Protein AF-N8QDZ2-F1 (afdb_monomer_lite)

Sequence (60 aa):
MSSFSKTFLIYGVSKGLGKAIAELLQDSIDTVYGVSRSAPESIDNLKLSDNAKVILIGST

Secondary structure (DSSP, 8-state):
------EEEEE-TTSHHHHHHHHHTTTSSSEEEEEESS--S-HHHHTSSTTEEEEE----

InterPro domains:
  IPR036291 NAD(P)-binding domain superfamily [SSF51735] (5-45)

Organism: NCBI:txid1217715

pLDDT: mean 78.85, std 13.35, range [44.56, 93.0]

Structure (mmCIF, N/CA/C/O backbone):
data_AF-N8QDZ2-F1
#
_entry.id   AF-N8QDZ2-F1
#
loop_
_atom_site.group_PDB
_atom_site.id
_atom_site.type_symbol
_atom_site.label_atom_id
_atom_site.label_alt_id
_atom_site.label_comp_id
_atom_site.label_asym_id
_atom_site.label_entity_id
_atom_site.label_seq_id
_atom_site.pdbx_PDB_ins_code
_atom_site.Cartn_x
_atom_site.Cartn_y
_atom_site.Cartn_z
_atom_site.occupancy
_atom_site.B_iso_or_equiv
_atom_site.auth_seq_id
_atom_site.auth_comp_id
_atom_site.auth_asym_id
_atom_site.auth_atom_id
_atom_site.pdbx_PDB_model_num
ATOM 1 N N . MET A 1 1 ? -10.618 -4.531 24.710 1.00 44.56 1 MET A N 1
ATOM 2 C CA . MET A 1 1 ? -9.634 -3.483 24.366 1.00 44.56 1 MET A CA 1
ATOM 3 C C . MET A 1 1 ? -10.208 -2.629 23.253 1.00 44.56 1 MET A C 1
ATOM 5 O O . MET A 1 1 ? -10.574 -3.190 22.230 1.00 44.56 1 MET A O 1
ATOM 9 N N . SER A 1 2 ? -10.327 -1.312 23.439 1.00 55.00 2 SER A N 1
ATOM 10 C CA . SER A 1 2 ? -10.634 -0.394 22.337 1.00 55.00 2 SER A CA 1
ATOM 11 C C . SER A 1 2 ? -9.390 -0.287 21.455 1.00 55.00 2 SER A C 1
ATOM 13 O O . SER A 1 2 ? -8.445 0.426 21.795 1.00 55.00 2 SER A O 1
ATOM 15 N N . SER A 1 3 ? -9.339 -1.068 20.377 1.00 67.50 3 SER A N 1
ATOM 16 C CA . SER A 1 3 ? -8.284 -0.910 19.380 1.00 67.50 3 SER A CA 1
ATOM 17 C C . SER A 1 3 ? -8.551 0.397 18.643 1.00 67.50 3 SER A C 1
ATOM 19 O O . SER A 1 3 ? -9.519 0.495 17.895 1.00 67.50 3 SER A O 1
ATOM 21 N N . PHE A 1 4 ? -7.756 1.426 18.921 1.00 75.56 4 PHE A N 1
ATOM 22 C CA . PHE A 1 4 ? -7.806 2.674 18.166 1.00 75.56 4 PHE A CA 1
ATOM 23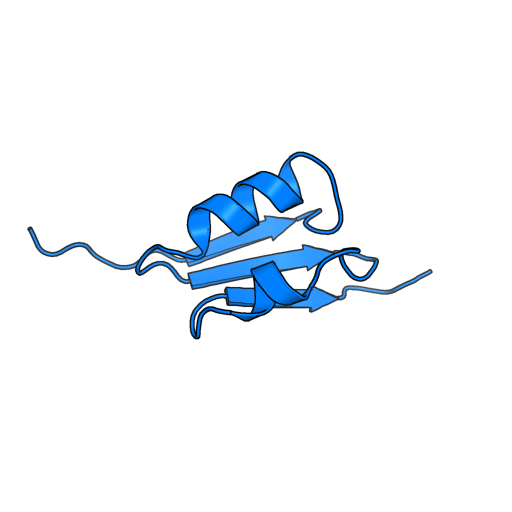 C C . PHE A 1 4 ? -7.176 2.443 16.795 1.00 75.56 4 PHE A C 1
ATOM 25 O O . PHE A 1 4 ? -6.092 1.860 16.721 1.00 75.56 4 PHE A O 1
ATOM 32 N N . SER A 1 5 ? -7.833 2.910 15.734 1.00 84.81 5 SER A N 1
ATOM 33 C CA . SER A 1 5 ? -7.255 2.883 14.395 1.00 84.81 5 SER A CA 1
ATOM 34 C C . SER A 1 5 ? -6.037 3.802 14.326 1.00 84.81 5 SER A C 1
ATOM 36 O O . SER A 1 5 ? -5.989 4.876 14.939 1.00 84.81 5 SER A O 1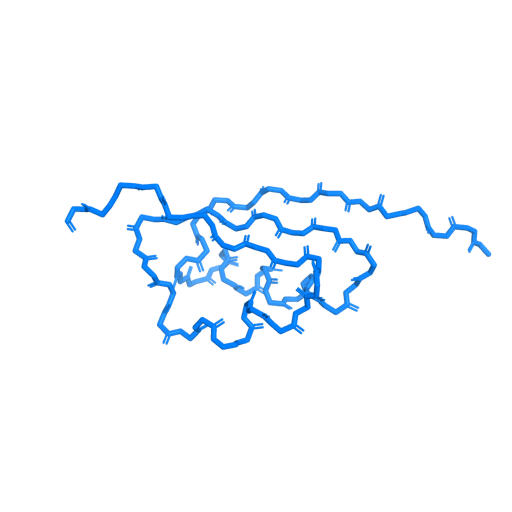
ATOM 38 N N . LYS A 1 6 ? -5.016 3.356 13.604 1.00 88.19 6 LYS A N 1
ATOM 39 C CA . LYS A 1 6 ? -3.829 4.142 13.273 1.00 88.19 6 LYS A CA 1
ATOM 40 C C . LYS A 1 6 ? -3.884 4.559 11.810 1.00 88.19 6 LYS A C 1
ATOM 42 O O . LYS A 1 6 ? -4.660 4.041 11.014 1.00 88.19 6 LYS A O 1
ATOM 47 N N . THR A 1 7 ? -3.037 5.516 11.454 1.00 90.81 7 THR A N 1
ATOM 48 C CA . THR A 1 7 ? -2.852 5.935 10.066 1.00 90.81 7 THR A CA 1
ATOM 49 C C . THR A 1 7 ? -1.377 5.850 9.711 1.00 90.81 7 THR A C 1
ATOM 51 O O . THR A 1 7 ? -0.537 6.415 10.412 1.00 90.81 7 THR A O 1
ATOM 54 N N . PHE A 1 8 ? -1.067 5.157 8.619 1.00 90.62 8 PHE A N 1
ATOM 55 C CA . PHE A 1 8 ? 0.283 4.954 8.109 1.00 90.62 8 PHE A CA 1
ATOM 56 C C . PHE A 1 8 ? 0.465 5.670 6.771 1.00 90.62 8 PHE A C 1
ATOM 58 O O . PHE A 1 8 ? -0.410 5.629 5.908 1.00 90.62 8 PHE A O 1
ATOM 65 N N . LEU A 1 9 ? 1.629 6.293 6.587 1.00 92.62 9 LEU A N 1
ATOM 66 C CA . LEU A 1 9 ? 2.082 6.842 5.312 1.00 92.62 9 LEU A CA 1
ATOM 67 C C . LEU A 1 9 ? 3.369 6.121 4.910 1.00 92.62 9 LEU A C 1
ATOM 69 O O . LEU A 1 9 ? 4.374 6.217 5.614 1.00 92.62 9 LEU A O 1
ATOM 73 N N . ILE A 1 10 ? 3.341 5.394 3.795 1.00 91.44 10 ILE A N 1
ATOM 74 C CA . ILE A 1 10 ? 4.449 4.541 3.353 1.00 9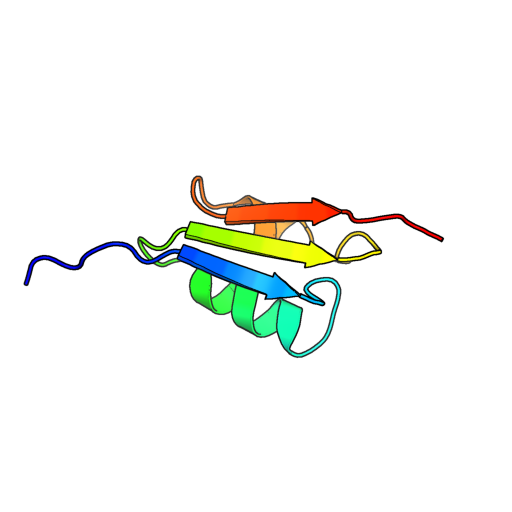1.44 10 ILE A CA 1
ATOM 75 C C . ILE A 1 10 ? 4.952 5.045 2.006 1.00 91.44 10 ILE A C 1
ATOM 77 O O . ILE A 1 10 ? 4.216 5.040 1.026 1.00 91.44 10 ILE A O 1
ATOM 81 N N . TYR A 1 11 ? 6.220 5.437 1.930 1.00 93.00 11 TYR A N 1
ATOM 82 C CA . TYR A 1 11 ? 6.864 5.797 0.667 1.00 93.00 11 TYR A CA 1
ATOM 83 C C . TYR A 1 11 ? 7.520 4.577 0.017 1.00 93.00 11 TYR A C 1
ATOM 85 O O . TYR A 1 11 ? 8.120 3.743 0.691 1.00 93.00 11 TYR A O 1
ATOM 93 N N . GLY A 1 12 ? 7.447 4.495 -1.312 1.00 91.56 12 GLY A N 1
ATOM 94 C CA . GLY A 1 12 ? 8.075 3.421 -2.082 1.00 91.56 12 GLY A CA 1
ATOM 95 C C . GLY A 1 12 ? 7.244 2.139 -2.161 1.00 91.56 12 GLY A C 1
ATOM 96 O O . GLY A 1 12 ? 7.809 1.051 -2.164 1.00 91.56 12 GLY A O 1
ATOM 97 N N . VAL A 1 13 ? 5.914 2.242 -2.256 1.00 92.00 13 VAL A N 1
ATOM 98 C CA . VAL A 1 13 ? 5.022 1.060 -2.284 1.00 92.00 13 VAL A CA 1
ATOM 99 C C . VAL A 1 13 ? 4.952 0.330 -3.629 1.00 92.00 13 VAL A C 1
ATOM 101 O O . VAL A 1 13 ? 4.231 -0.654 -3.754 1.00 92.00 13 VAL A O 1
ATOM 104 N N . SER A 1 14 ? 5.686 0.777 -4.654 1.00 89.44 14 SER A N 1
ATOM 105 C CA . SER A 1 14 ? 5.614 0.140 -5.974 1.00 89.44 14 SER A CA 1
ATOM 106 C C . SER A 1 14 ? 6.282 -1.237 -6.023 1.00 89.44 14 SER A C 1
ATOM 108 O O . SER A 1 14 ? 5.875 -2.065 -6.836 1.00 89.44 14 SER A O 1
ATOM 110 N N . LYS A 1 15 ? 7.288 -1.503 -5.173 1.00 89.31 15 LYS A N 1
ATOM 111 C CA . LYS A 1 15 ? 8.016 -2.785 -5.117 1.00 89.31 15 LYS A CA 1
ATOM 112 C C . LYS A 1 15 ? 8.794 -2.980 -3.812 1.00 89.31 15 LYS A C 1
ATOM 114 O O . LYS A 1 15 ? 9.008 -2.038 -3.054 1.00 89.31 15 LYS A O 1
ATOM 119 N N . GLY A 1 16 ? 9.268 -4.207 -3.587 1.00 91.25 16 GLY A N 1
ATOM 120 C CA . GLY A 1 16 ? 10.141 -4.553 -2.463 1.00 91.25 16 GLY A CA 1
ATOM 121 C C . GLY A 1 16 ? 9.456 -4.405 -1.103 1.00 91.25 16 GLY A C 1
ATOM 122 O O . GLY A 1 16 ? 8.282 -4.732 -0.951 1.00 91.25 16 GLY A O 1
ATOM 123 N N . LEU A 1 17 ? 10.197 -3.901 -0.113 1.00 92.19 17 LEU A N 1
ATOM 124 C CA . LEU A 1 17 ? 9.733 -3.823 1.277 1.00 92.19 17 LEU A CA 1
ATOM 125 C C . LEU A 1 17 ? 8.531 -2.894 1.466 1.00 92.19 17 LEU A C 1
ATOM 127 O O . LEU A 1 17 ? 7.610 -3.246 2.193 1.00 92.19 17 LEU A O 1
ATOM 131 N N . GLY A 1 18 ? 8.504 -1.738 0.794 1.00 90.81 18 GLY A N 1
ATOM 132 C CA . GLY A 1 18 ? 7.384 -0.800 0.915 1.00 90.81 18 GLY A CA 1
ATOM 133 C C . GLY A 1 18 ? 6.059 -1.425 0.475 1.00 90.81 18 GLY A C 1
ATOM 134 O O . GLY A 1 18 ? 5.037 -1.218 1.123 1.00 90.81 18 GLY A O 1
ATOM 135 N N . LYS A 1 19 ? 6.096 -2.250 -0.581 1.00 89.12 19 LYS A N 1
ATOM 136 C CA . LYS A 1 19 ? 4.943 -3.032 -1.040 1.00 89.12 19 LYS A CA 1
ATOM 137 C C . LYS A 1 19 ? 4.523 -4.073 0.004 1.00 89.12 19 LYS A C 1
ATOM 139 O O . LYS A 1 19 ? 3.366 -4.083 0.403 1.00 89.12 19 LYS A O 1
ATOM 144 N N . ALA A 1 20 ? 5.466 -4.885 0.487 1.00 89.19 20 ALA A N 1
ATOM 145 C CA . ALA A 1 20 ? 5.177 -5.954 1.447 1.00 89.19 20 ALA A CA 1
ATOM 146 C C . ALA A 1 20 ? 4.579 -5.427 2.766 1.00 89.19 20 ALA A C 1
ATOM 148 O O . ALA A 1 20 ? 3.654 -6.019 3.311 1.00 89.19 20 ALA A O 1
ATOM 149 N N . ILE A 1 21 ? 5.075 -4.289 3.264 1.00 89.62 21 ILE A N 1
ATOM 150 C CA . ILE A 1 21 ? 4.541 -3.648 4.476 1.00 89.62 21 ILE A CA 1
ATOM 151 C C . ILE A 1 21 ? 3.119 -3.134 4.231 1.00 89.62 21 ILE A C 1
ATOM 153 O O . ILE A 1 21 ? 2.248 -3.318 5.075 1.00 89.62 21 ILE A O 1
ATOM 157 N N . ALA A 1 22 ? 2.876 -2.495 3.084 1.00 86.81 22 ALA A N 1
ATOM 158 C CA . ALA A 1 22 ? 1.553 -1.984 2.752 1.00 86.81 22 ALA A CA 1
ATOM 159 C C . ALA A 1 22 ? 0.520 -3.111 2.579 1.00 86.81 22 ALA A C 1
ATOM 161 O O . ALA A 1 22 ? -0.626 -2.913 2.962 1.00 86.81 22 ALA A O 1
ATOM 162 N N . GLU A 1 23 ? 0.912 -4.271 2.039 1.00 85.19 23 GLU A N 1
ATOM 163 C CA . GLU A 1 23 ? 0.069 -5.478 1.939 1.00 85.19 23 GLU A CA 1
ATOM 164 C C . GLU A 1 23 ? -0.250 -6.077 3.316 1.00 85.19 23 GLU A C 1
ATOM 166 O O . GLU A 1 23 ? -1.404 -6.370 3.599 1.00 85.19 23 GLU A O 1
ATOM 171 N N . LEU A 1 24 ? 0.732 -6.161 4.217 1.00 85.19 24 LEU A N 1
ATOM 172 C CA . LEU A 1 24 ? 0.528 -6.658 5.586 1.00 85.19 24 LEU A CA 1
ATOM 173 C C . LEU A 1 24 ? -0.451 -5.818 6.421 1.00 85.19 24 LEU A C 1
ATOM 175 O O . LEU A 1 24 ? -1.093 -6.344 7.325 1.00 85.19 24 LEU A O 1
ATOM 179 N N . LEU A 1 25 ? -0.529 -4.512 6.156 1.00 84.94 25 LEU A N 1
ATOM 180 C CA . LEU A 1 25 ? -1.351 -3.572 6.923 1.00 84.94 25 LEU A CA 1
ATOM 181 C C . LEU A 1 25 ? -2.751 -3.347 6.326 1.00 84.94 25 LEU A C 1
ATOM 183 O O . LEU A 1 25 ? -3.534 -2.609 6.912 1.00 84.94 25 LEU A O 1
ATOM 187 N N . GLN A 1 26 ? -3.084 -3.951 5.182 1.00 71.00 26 GLN A N 1
ATOM 188 C CA . GLN A 1 26 ? -4.395 -3.768 4.538 1.00 71.00 26 GLN A CA 1
ATOM 189 C C . GLN A 1 26 ? -5.552 -4.437 5.277 1.00 71.00 26 GLN A C 1
ATOM 191 O O . GLN A 1 26 ? -6.672 -3.932 5.203 1.00 71.00 26 GLN A O 1
ATOM 196 N N . ASP A 1 27 ? -5.275 -5.533 5.984 1.00 67.62 27 ASP A N 1
ATOM 197 C CA . ASP A 1 27 ? -6.275 -6.337 6.696 1.00 67.62 27 ASP A CA 1
ATOM 198 C C . ASP A 1 27 ? -6.567 -5.817 8.116 1.00 67.62 27 ASP A C 1
ATOM 200 O O . ASP A 1 27 ? -7.350 -6.416 8.859 1.00 67.62 27 ASP A O 1
ATOM 204 N N . SER A 1 28 ? -5.930 -4.718 8.534 1.00 71.75 28 SER A N 1
ATOM 205 C CA . SER A 1 28 ? -6.149 -4.125 9.852 1.00 71.75 28 SER A CA 1
ATOM 206 C C . SER A 1 28 ? -7.218 -3.025 9.820 1.00 71.75 28 SER A C 1
ATOM 208 O O . SER A 1 28 ? -7.643 -2.541 8.774 1.00 71.75 28 SER A O 1
ATOM 210 N N . ILE A 1 29 ? -7.658 -2.584 11.004 1.00 79.06 29 ILE A N 1
ATOM 211 C CA . ILE A 1 29 ? -8.555 -1.422 11.149 1.00 79.06 29 ILE A CA 1
ATOM 212 C C . ILE A 1 29 ? -7.869 -0.089 10.795 1.00 79.06 29 ILE A C 1
ATOM 214 O O . ILE A 1 29 ? -8.459 0.978 10.972 1.00 79.06 29 ILE A O 1
ATOM 218 N N . ASP A 1 30 ? -6.596 -0.137 10.409 1.00 84.88 30 ASP A N 1
ATOM 219 C CA . ASP A 1 30 ? -5.762 1.031 10.206 1.00 84.88 30 ASP A CA 1
ATOM 220 C C . ASP A 1 30 ? -5.924 1.571 8.785 1.00 84.88 30 ASP A C 1
ATOM 222 O O . ASP A 1 30 ? -6.208 0.852 7.830 1.00 84.88 30 ASP A O 1
ATOM 226 N N . THR A 1 31 ? -5.717 2.874 8.636 1.00 87.25 31 THR A N 1
ATOM 227 C CA . THR A 1 31 ? -5.682 3.526 7.328 1.00 87.25 31 THR A CA 1
ATOM 228 C C . THR A 1 31 ? -4.262 3.521 6.783 1.00 87.25 31 THR A C 1
ATOM 230 O O . THR A 1 31 ? -3.330 3.943 7.471 1.00 87.25 31 THR A O 1
ATOM 233 N N . VAL A 1 32 ? -4.084 3.115 5.528 1.00 89.19 32 VAL A N 1
ATOM 234 C CA . VAL A 1 32 ? -2.770 3.047 4.877 1.00 89.19 32 VAL A CA 1
ATOM 235 C C . VAL A 1 32 ? -2.759 3.908 3.619 1.00 89.19 32 VAL A C 1
ATOM 237 O O . VAL A 1 32 ? -3.471 3.643 2.652 1.00 89.19 32 VAL A O 1
ATOM 240 N N . TYR A 1 33 ? -1.891 4.915 3.608 1.00 90.69 33 TYR A N 1
ATOM 241 C CA . TYR A 1 33 ? -1.575 5.712 2.429 1.00 90.69 33 TYR A CA 1
ATOM 242 C C . TYR A 1 33 ? -0.228 5.269 1.858 1.00 90.69 33 TYR A C 1
ATOM 244 O O . TYR A 1 33 ? 0.831 5.551 2.419 1.00 90.69 33 TYR A O 1
ATOM 252 N N . GLY A 1 34 ? -0.257 4.569 0.730 1.00 90.62 34 GLY A N 1
ATOM 253 C CA . GLY A 1 34 ? 0.943 4.195 -0.009 1.00 90.62 34 GLY A CA 1
ATOM 254 C C . GLY A 1 34 ? 1.322 5.266 -1.025 1.00 90.62 34 GLY A C 1
ATOM 255 O O . GLY A 1 34 ? 0.478 5.708 -1.790 1.00 90.62 34 GLY A O 1
ATOM 256 N N . VAL A 1 35 ? 2.586 5.670 -1.083 1.00 92.06 35 VAL A N 1
ATOM 257 C CA . VAL A 1 35 ? 3.097 6.684 -2.013 1.00 92.06 35 VAL A CA 1
ATOM 258 C C . VAL A 1 35 ? 4.127 6.056 -2.944 1.00 92.06 35 VAL A C 1
ATOM 260 O O . VAL A 1 35 ? 5.080 5.410 -2.500 1.00 92.06 35 VAL A O 1
ATOM 263 N N . SER A 1 36 ? 3.961 6.231 -4.2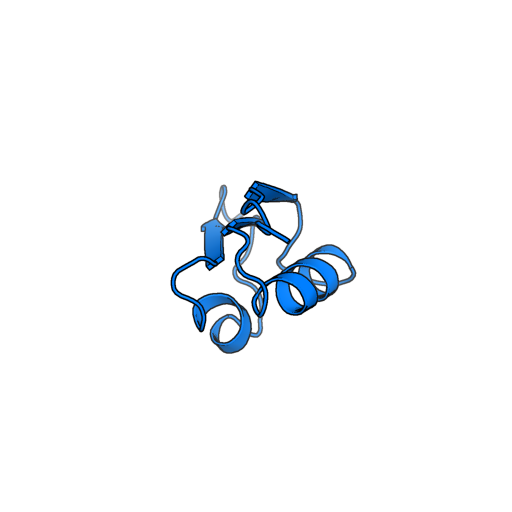53 1.00 90.62 36 SER A N 1
ATOM 264 C CA . SER A 1 36 ? 4.896 5.690 -5.248 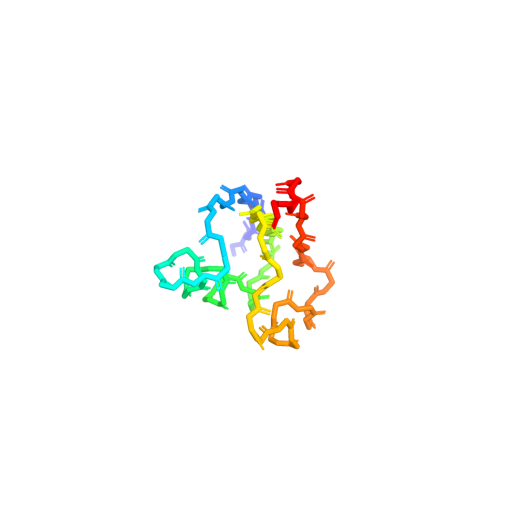1.00 90.62 36 SER A CA 1
ATOM 265 C C . SER A 1 36 ? 4.954 6.535 -6.520 1.00 90.62 36 SER A C 1
ATOM 267 O O . SER A 1 36 ? 4.024 7.269 -6.823 1.00 90.62 36 SER A O 1
ATOM 269 N N . ARG A 1 37 ? 6.065 6.448 -7.262 1.00 90.56 37 ARG A N 1
ATOM 270 C CA . ARG A 1 37 ? 6.247 7.150 -8.552 1.00 90.56 37 ARG A CA 1
ATOM 271 C C . ARG A 1 37 ? 5.657 6.387 -9.738 1.00 90.56 37 ARG A C 1
ATOM 273 O O . ARG A 1 37 ? 5.283 6.976 -10.739 1.00 90.56 37 ARG A O 1
ATOM 280 N N . SER A 1 38 ? 5.586 5.067 -9.618 1.00 86.56 38 SER A N 1
ATOM 281 C CA . SER A 1 38 ? 5.028 4.162 -10.615 1.00 86.56 38 SER A CA 1
ATOM 282 C C . SER A 1 38 ? 3.916 3.351 -9.972 1.00 86.56 38 SER A C 1
ATOM 284 O O . SER A 1 38 ? 3.991 3.043 -8.781 1.00 86.56 38 SER A O 1
ATOM 286 N N . ALA A 1 39 ? 2.917 2.968 -10.761 1.00 80.06 39 ALA A N 1
ATOM 287 C CA . ALA A 1 39 ? 1.909 2.031 -10.297 1.00 80.06 39 ALA A CA 1
ATOM 288 C C . ALA A 1 39 ? 2.579 0.731 -9.798 1.00 80.06 39 ALA A C 1
ATOM 290 O O . ALA A 1 39 ? 3.504 0.240 -10.452 1.00 80.06 39 ALA A O 1
ATOM 291 N N . PRO A 1 40 ? 2.168 0.186 -8.639 1.00 75.81 40 PRO A N 1
ATOM 292 C CA . PRO A 1 40 ? 2.570 -1.158 -8.242 1.00 75.81 40 PRO A CA 1
ATOM 293 C C . PRO A 1 40 ? 2.111 -2.165 -9.303 1.00 75.81 40 PRO A C 1
ATOM 295 O O . PRO A 1 40 ? 1.003 -2.051 -9.812 1.00 75.81 40 PRO A O 1
ATOM 298 N N . GLU A 1 41 ? 2.926 -3.174 -9.612 1.00 72.50 41 GLU A N 1
ATOM 299 C CA . GLU A 1 41 ? 2.590 -4.192 -10.631 1.00 72.50 41 GLU A CA 1
ATOM 300 C C . GLU A 1 41 ? 1.339 -5.018 -10.283 1.00 72.50 41 GLU A C 1
ATOM 302 O O . GLU A 1 41 ? 0.706 -5.587 -11.162 1.00 72.50 41 GLU A O 1
ATOM 307 N N . SER A 1 42 ? 0.964 -5.058 -9.002 1.00 65.06 42 SER A N 1
ATOM 308 C CA . SER A 1 42 ? -0.244 -5.714 -8.501 1.00 65.06 42 SER A CA 1
ATOM 309 C C . SER A 1 42 ? -0.994 -4.724 -7.621 1.00 65.06 42 SER A C 1
ATOM 311 O O . SER A 1 42 ? -0.796 -4.676 -6.407 1.00 65.06 42 SER A O 1
ATOM 313 N N . ILE A 1 43 ? -1.794 -3.870 -8.256 1.00 58.28 43 ILE A N 1
ATOM 314 C CA . ILE A 1 43 ? -2.625 -2.879 -7.561 1.00 58.28 43 ILE A CA 1
ATOM 315 C C . ILE A 1 43 ? -3.845 -3.547 -6.916 1.00 58.28 43 ILE A C 1
ATOM 317 O O . ILE A 1 43 ? -4.400 -2.999 -5.969 1.00 58.28 43 ILE A O 1
ATOM 321 N N . ASP A 1 44 ? -4.243 -4.721 -7.408 1.00 58.94 44 ASP A N 1
ATOM 322 C CA . ASP A 1 44 ? -5.483 -5.380 -6.999 1.00 58.94 44 ASP A CA 1
ATOM 323 C C . ASP A 1 44 ? -5.482 -5.698 -5.504 1.00 58.94 44 ASP A C 1
ATOM 325 O O . ASP A 1 44 ? -6.437 -5.344 -4.828 1.00 58.94 44 ASP A O 1
ATOM 329 N N . ASN A 1 45 ? -4.362 -6.194 -4.963 1.00 52.41 45 ASN A N 1
ATOM 330 C CA . ASN A 1 45 ? -4.197 -6.417 -3.522 1.00 52.41 45 ASN A CA 1
ATOM 331 C C . ASN A 1 45 ? -4.312 -5.102 -2.730 1.00 52.41 45 ASN A C 1
ATOM 333 O O . ASN A 1 45 ? -5.131 -4.992 -1.830 1.00 52.41 45 ASN A O 1
ATOM 337 N N . LEU A 1 46 ? -3.594 -4.056 -3.159 1.00 54.94 46 LEU A N 1
ATOM 338 C CA . LEU A 1 46 ? -3.541 -2.745 -2.493 1.00 54.94 46 LEU A CA 1
ATOM 339 C C . LEU A 1 46 ? -4.834 -1.918 -2.535 1.00 54.94 46 LEU A C 1
ATOM 341 O O . LEU A 1 46 ? -4.918 -0.904 -1.839 1.00 54.94 46 LEU A O 1
ATOM 345 N N . LYS A 1 47 ? -5.812 -2.304 -3.359 1.00 55.12 47 LYS A N 1
ATOM 346 C CA . LYS A 1 47 ? -7.097 -1.606 -3.534 1.00 55.12 47 LYS A CA 1
ATOM 347 C C . LYS A 1 47 ? -8.275 -2.273 -2.818 1.00 55.12 47 LYS A C 1
ATOM 349 O O . LYS A 1 47 ? -9.385 -1.761 -2.932 1.00 55.12 47 LYS A O 1
ATOM 354 N N . LEU A 1 48 ? -8.070 -3.399 -2.133 1.00 55.38 48 LEU A N 1
ATOM 355 C CA . LEU A 1 48 ? -9.171 -4.247 -1.658 1.00 55.38 48 LEU A CA 1
ATOM 356 C C . LEU A 1 48 ? -9.773 -3.851 -0.303 1.00 55.38 48 LEU A C 1
ATOM 358 O O . LEU A 1 48 ? -10.847 -4.354 0.019 1.00 55.38 48 LEU A O 1
ATOM 362 N N . SER A 1 49 ? -9.156 -2.949 0.467 1.00 62.44 49 SER A N 1
ATOM 363 C CA . SER A 1 49 ? -9.752 -2.449 1.713 1.00 62.44 49 SER A CA 1
ATOM 364 C C . SER A 1 49 ? -10.179 -0.986 1.601 1.00 62.44 49 SER A C 1
ATOM 366 O O . SER A 1 49 ? -9.459 -0.155 1.047 1.00 62.44 49 SER A O 1
ATOM 368 N N . ASP A 1 50 ? -11.340 -0.652 2.177 1.00 69.69 50 ASP A N 1
ATOM 369 C CA . ASP A 1 50 ? -11.876 0.723 2.218 1.00 69.69 50 ASP A CA 1
ATOM 370 C C . ASP A 1 50 ? -10.891 1.729 2.851 1.00 69.69 50 ASP A C 1
ATOM 372 O O . ASP A 1 50 ? -10.970 2.936 2.617 1.00 69.69 50 ASP A O 1
ATOM 376 N N . ASN A 1 51 ? -9.934 1.225 3.636 1.00 73.00 51 ASN A N 1
ATOM 377 C CA . ASN A 1 51 ? -8.968 2.005 4.401 1.00 73.00 51 ASN A CA 1
ATOM 378 C C . ASN A 1 51 ? -7.582 2.111 3.735 1.00 73.00 51 ASN A C 1
ATOM 380 O O . ASN A 1 51 ? -6.700 2.777 4.286 1.00 73.00 51 ASN A O 1
ATOM 384 N N . ALA A 1 52 ? -7.360 1.492 2.571 1.00 78.12 52 ALA A N 1
ATOM 385 C CA . ALA A 1 52 ? -6.083 1.539 1.861 1.00 78.12 52 ALA A CA 1
ATOM 386 C C . ALA A 1 52 ? -6.170 2.373 0.575 1.00 78.12 52 ALA A C 1
ATOM 388 O O . ALA A 1 52 ? -7.057 2.204 -0.261 1.00 78.12 52 ALA A O 1
ATOM 389 N N . LYS A 1 53 ? -5.211 3.287 0.384 1.00 84.88 53 LYS A N 1
ATOM 390 C CA . LYS A 1 53 ? -5.130 4.123 -0.820 1.00 84.88 53 LYS A CA 1
ATOM 391 C C . LYS A 1 53 ? -3.695 4.279 -1.302 1.00 84.88 53 LYS A C 1
ATOM 393 O O . LYS A 1 53 ? -2.810 4.661 -0.541 1.00 84.88 53 LYS A O 1
ATOM 398 N N . VAL A 1 54 ? -3.476 4.069 -2.600 1.00 83.25 54 VAL A N 1
ATOM 399 C CA . VAL A 1 54 ? -2.196 4.362 -3.265 1.00 83.25 54 VAL A CA 1
ATOM 400 C C . VAL A 1 54 ? -2.264 5.720 -3.965 1.00 83.25 54 VAL A C 1
ATOM 402 O O . VAL A 1 54 ? -3.155 5.979 -4.772 1.00 83.25 54 VAL A O 1
ATOM 405 N N . ILE A 1 55 ? -1.304 6.586 -3.656 1.00 86.69 55 ILE A N 1
ATOM 406 C CA . ILE A 1 55 ? -1.098 7.917 -4.221 1.00 86.69 55 ILE A CA 1
ATOM 407 C C . ILE A 1 55 ? 0.111 7.848 -5.157 1.00 86.69 55 ILE A C 1
ATOM 409 O O . ILE A 1 55 ? 1.229 7.524 -4.742 1.00 86.69 55 ILE A O 1
ATOM 413 N N . LEU A 1 56 ? -0.117 8.163 -6.431 1.00 84.44 56 LEU A N 1
ATOM 414 C CA . LEU A 1 56 ? 0.946 8.270 -7.423 1.00 84.44 56 LEU A CA 1
ATOM 415 C C . LEU A 1 56 ? 1.513 9.689 -7.411 1.00 84.44 56 LEU A C 1
ATOM 417 O O . LEU A 1 56 ? 0.781 10.652 -7.636 1.00 84.44 56 LEU A O 1
ATOM 421 N N . ILE A 1 57 ? 2.810 9.816 -7.143 1.00 84.38 57 ILE A N 1
ATOM 422 C CA . ILE A 1 57 ? 3.528 11.092 -7.143 1.00 84.38 57 ILE A CA 1
ATOM 423 C C . ILE A 1 57 ? 4.489 11.134 -8.328 1.00 84.38 57 ILE A C 1
ATOM 425 O O . ILE A 1 57 ? 5.572 10.573 -8.260 1.00 84.38 57 ILE A O 1
ATOM 429 N N . GLY A 1 58 ? 4.076 11.784 -9.420 1.00 69.69 58 GLY A N 1
ATOM 430 C CA . GLY A 1 58 ? 4.920 12.054 -10.590 1.00 69.69 58 GLY A CA 1
ATOM 431 C C . GLY A 1 58 ? 5.570 10.811 -11.211 1.00 69.69 58 GLY A C 1
ATOM 432 O O . GLY A 1 58 ? 6.640 10.374 -10.787 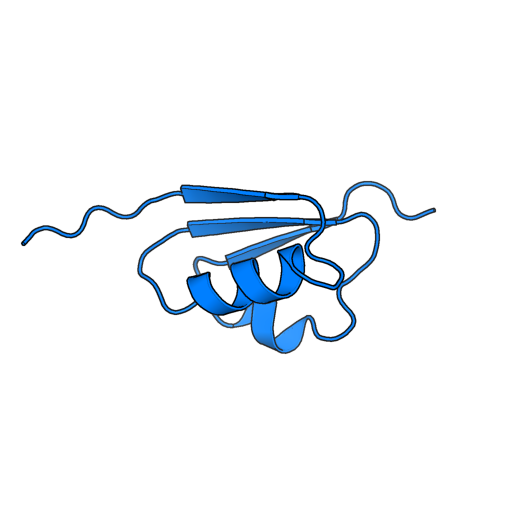1.00 69.69 58 GLY A O 1
ATOM 433 N N . SER A 1 59 ? 4.955 10.271 -12.263 1.00 54.94 59 SER A N 1
ATOM 434 C CA . SER A 1 59 ? 5.607 9.283 -13.123 1.00 54.94 59 SER A CA 1
ATOM 435 C C . SER A 1 59 ? 6.611 9.985 -14.038 1.00 54.94 59 SER A C 1
ATOM 437 O O . SER A 1 59 ? 6.225 10.901 -14.764 1.00 54.94 59 SER A O 1
ATOM 439 N N . THR A 1 60 ? 7.878 9.571 -14.003 1.00 58.50 60 THR A N 1
ATOM 440 C CA . THR A 1 60 ? 8.791 9.761 -15.145 1.00 58.50 60 THR A CA 1
ATOM 441 C C . THR A 1 60 ? 8.410 8.817 -16.265 1.00 58.50 60 THR A C 1
ATOM 443 O O . THR A 1 60 ? 8.143 7.642 -15.917 1.00 58.50 60 THR A O 1
#

Foldseek 3Di:
DPPDAEEEEAEPCQDDPSVVVLLVCQPDPYAYEYEYQDHRPCCVSQPPHPRGDYDHDHHD

Radius of gyration: 11.48 Å; chains: 1; bounding box: 22×19×40 Å